Protein AF-G5GGQ0-F1 (afdb_monomer_lite)

Radius of gyration: 19.2 Å; chains: 1; bounding box: 79×29×32 Å

Sequence (134 aa):
MNWIIDILAKGSSDIVIPKYDPTRFIVIRVACPVDAEISKDGKVLSSNEEVFNDSTSFGCMDLCGKNGEIKMFCIDDNADYNIKLKVTDTGRMDYSIRYFNEDATLDKEFNFTNIPVLSKSSNRSHGKRLADDK

pLDDT: mean 75.23, std 17.56, range [37.69, 92.75]

Foldseek 3Di:
DCALPCPCVPFHDPDDDHPDDEQKKKKKKKAAQWWKWKDDPRDIDTPDPVPHDQDDPFWGWDQTDPVSRMIIIIGYPPDDIDMDIGGPAWDFMKMKMWIAHRVRDTDDMDIDGRHTDHDPPDDPPPPPPDDDDD

Organism: NCBI:txid679200

Secondary structure (DSSP, 8-state):
--SSTTTSTTS-----S-S---SSEEEEEEESSEEEEEEETTEEEE--GGG-B-EETTEEEEEESTTS-EEEEEEESSS--EEEEEE-SSEEEEEEEEEE-TTS-EEEEEEEEEEEE-----------------

Structure (mmCIF, N/CA/C/O backbone):
data_AF-G5GGQ0-F1
#
_entry.id   AF-G5GGQ0-F1
#
loop_
_atom_site.group_PDB
_atom_site.id
_atom_site.type_symbol
_atom_site.label_atom_id
_atom_site.label_alt_id
_atom_site.label_comp_id
_atom_site.label_asym_id
_atom_site.label_entity_id
_atom_site.label_seq_id
_atom_site.pdbx_PDB_ins_code
_atom_site.Cartn_x
_atom_site.Cartn_y
_atom_site.Cartn_z
_atom_site.occupancy
_atom_site.B_iso_or_equiv
_atom_site.auth_seq_id
_atom_site.auth_comp_id
_atom_site.auth_asym_id
_atom_site.auth_atom_id
_atom_site.pdbx_PDB_model_num
ATOM 1 N N . MET A 1 1 ? 16.076 -5.891 -1.454 1.00 45.84 1 MET A N 1
ATOM 2 C CA . MET A 1 1 ? 16.148 -6.537 -0.116 1.00 45.84 1 MET A CA 1
ATOM 3 C C . MET A 1 1 ? 16.639 -5.565 0.974 1.00 45.84 1 MET A C 1
ATOM 5 O O . MET A 1 1 ? 17.845 -5.437 1.125 1.00 45.84 1 MET A O 1
ATOM 9 N N . ASN A 1 2 ? 15.737 -4.861 1.698 1.00 47.53 2 ASN A N 1
ATOM 10 C CA . ASN A 1 2 ? 16.037 -4.254 3.024 1.00 47.53 2 ASN A CA 1
ATOM 11 C C . ASN A 1 2 ? 14.848 -3.72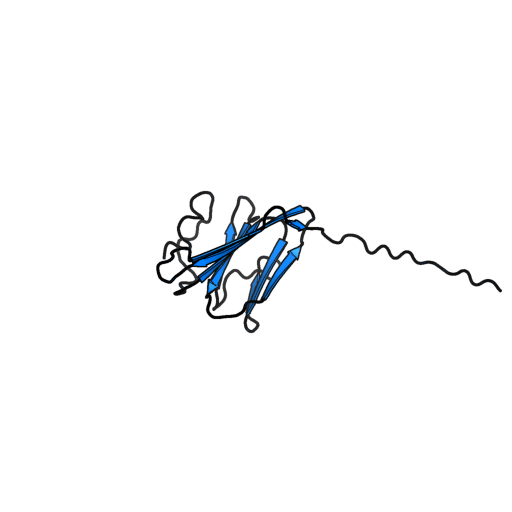6 3.913 1.00 47.53 2 ASN A C 1
ATOM 13 O O . ASN A 1 2 ? 15.052 -2.869 4.747 1.00 47.53 2 ASN A O 1
ATOM 17 N N . TRP A 1 3 ? 13.576 -4.126 3.890 1.00 55.03 3 TRP A N 1
ATOM 18 C CA . TRP A 1 3 ? 12.782 -4.830 2.891 1.00 55.03 3 TRP A CA 1
ATOM 19 C C . TRP A 1 3 ? 12.052 -3.818 1.986 1.00 55.03 3 TRP A C 1
ATOM 21 O O . TRP A 1 3 ? 12.091 -4.003 0.777 1.00 55.03 3 TRP A O 1
ATOM 31 N N . ILE A 1 4 ? 11.570 -2.695 2.550 1.00 52.09 4 ILE A N 1
ATOM 32 C CA . ILE A 1 4 ? 11.226 -1.405 1.907 1.00 52.09 4 ILE A CA 1
ATOM 33 C C . ILE A 1 4 ? 11.811 -0.294 2.795 1.00 52.09 4 ILE A C 1
ATOM 35 O O . ILE A 1 4 ? 11.321 0.004 3.880 1.00 52.09 4 ILE A O 1
ATOM 39 N N . ILE A 1 5 ? 12.948 0.257 2.396 1.00 53.62 5 ILE A N 1
ATOM 40 C CA . ILE A 1 5 ? 14.184 -0.117 3.099 1.00 53.62 5 ILE A CA 1
ATOM 41 C C . ILE A 1 5 ? 14.475 0.559 4.451 1.00 53.62 5 ILE A C 1
ATOM 43 O O . ILE A 1 5 ? 15.047 -0.080 5.311 1.00 53.62 5 ILE A O 1
ATOM 47 N N . ASP A 1 6 ? 14.053 1.783 4.730 1.00 51.34 6 ASP A N 1
ATOM 48 C CA . ASP A 1 6 ? 14.321 2.390 6.056 1.00 51.34 6 ASP A CA 1
ATOM 49 C C . ASP A 1 6 ? 13.172 3.288 6.525 1.00 51.34 6 ASP A C 1
ATOM 51 O O . ASP A 1 6 ? 13.258 4.042 7.491 1.00 51.34 6 ASP A O 1
ATOM 55 N N . ILE A 1 7 ? 12.028 3.194 5.857 1.00 48.78 7 ILE A N 1
ATOM 56 C CA . ILE A 1 7 ? 10.846 4.011 6.162 1.00 48.78 7 ILE A CA 1
ATOM 57 C C . ILE A 1 7 ? 9.951 3.306 7.199 1.00 48.78 7 ILE A C 1
ATOM 59 O O . ILE A 1 7 ? 9.184 3.950 7.912 1.00 48.78 7 ILE A O 1
ATOM 63 N N . LEU A 1 8 ? 10.182 2.004 7.388 1.00 51.03 8 LEU A N 1
ATOM 64 C CA . LEU A 1 8 ? 9.905 1.247 8.610 1.00 51.03 8 LEU A CA 1
ATOM 65 C C . LEU A 1 8 ? 10.796 1.659 9.787 1.00 51.03 8 LEU A C 1
ATOM 67 O O . LEU A 1 8 ? 10.421 1.457 10.942 1.00 51.03 8 LEU A O 1
ATOM 71 N N . ALA A 1 9 ? 11.979 2.226 9.529 1.00 43.69 9 ALA A N 1
ATOM 72 C CA . ALA A 1 9 ? 13.052 2.259 10.521 1.00 43.69 9 ALA A CA 1
ATOM 73 C C . ALA A 1 9 ? 12.813 3.221 11.687 1.00 43.69 9 ALA A C 1
ATOM 75 O O . ALA A 1 9 ? 13.604 3.230 12.628 1.00 43.69 9 ALA A O 1
ATOM 76 N N . LYS A 1 10 ? 11.738 4.020 11.690 1.00 52.34 10 LYS A N 1
ATOM 77 C CA . LYS A 1 10 ? 11.394 4.846 12.861 1.00 52.34 10 LYS A CA 1
ATOM 78 C C . LYS A 1 10 ? 9.943 4.746 13.336 1.00 52.34 10 LYS A C 1
ATOM 80 O O . LYS A 1 10 ? 9.498 5.615 14.081 1.00 52.34 10 LYS A O 1
ATOM 85 N N . GLY A 1 11 ? 9.279 3.623 13.042 1.00 50.41 11 GLY A N 1
ATOM 86 C CA . GLY A 1 11 ? 8.425 2.992 14.060 1.00 50.41 11 GLY A CA 1
ATOM 87 C C . GLY A 1 11 ? 7.118 2.360 13.576 1.00 50.41 11 GLY A C 1
ATOM 88 O O . GLY A 1 11 ? 6.104 3.047 13.529 1.00 50.41 11 GLY A O 1
ATOM 89 N N . SER A 1 12 ? 7.009 1.057 13.310 1.00 49.03 12 SER A N 1
ATOM 90 C CA . SER A 1 12 ? 7.966 -0.062 13.196 1.00 49.03 12 SER A CA 1
ATOM 91 C C . SER A 1 12 ? 7.203 -1.256 12.590 1.00 49.03 12 SER A C 1
ATOM 93 O O . SER A 1 12 ? 6.009 -1.382 12.859 1.00 49.03 12 SER A O 1
ATOM 95 N N . SER A 1 13 ? 7.884 -2.154 11.869 1.00 46.28 13 SER A N 1
ATOM 96 C CA . SER A 1 13 ? 7.431 -3.534 11.602 1.00 46.28 13 SER A CA 1
ATOM 97 C C . SER A 1 13 ? 8.584 -4.510 11.863 1.00 46.28 13 SER A C 1
ATOM 99 O O . SER A 1 13 ? 9.672 -4.310 11.315 1.00 46.28 13 SER A O 1
ATOM 101 N N . ASP A 1 14 ? 8.347 -5.580 12.620 1.00 43.09 14 ASP A N 1
ATOM 102 C CA . ASP A 1 14 ? 9.305 -6.673 12.836 1.00 43.09 14 ASP A CA 1
ATOM 103 C C . ASP A 1 14 ? 9.107 -7.774 11.781 1.00 43.09 14 ASP A C 1
ATOM 105 O O . ASP A 1 14 ? 8.529 -8.822 12.066 1.00 43.09 14 ASP A O 1
ATOM 109 N N . ILE A 1 15 ? 9.559 -7.563 10.538 1.00 48.28 15 ILE A N 1
ATOM 110 C CA . ILE A 1 15 ? 9.567 -8.633 9.523 1.00 48.28 15 ILE A CA 1
ATOM 111 C C . ILE A 1 15 ? 10.927 -8.690 8.820 1.00 48.28 15 ILE A C 1
ATOM 113 O O . ILE A 1 15 ? 11.363 -7.744 8.168 1.00 48.28 15 ILE A O 1
ATOM 117 N N . VAL A 1 16 ? 11.591 -9.843 8.964 1.00 46.25 16 VAL A N 1
ATOM 118 C CA . VAL A 1 16 ? 12.986 -10.114 8.556 1.00 46.25 16 VAL A CA 1
ATOM 119 C C . VAL A 1 16 ? 13.072 -10.904 7.231 1.00 46.25 16 VAL A C 1
ATOM 121 O O . VAL A 1 16 ? 14.143 -11.352 6.839 1.00 46.25 16 VAL A O 1
ATOM 124 N N . ILE A 1 17 ? 11.973 -11.076 6.482 1.00 44.97 17 ILE A N 1
ATOM 125 C CA . ILE A 1 17 ? 11.990 -11.801 5.194 1.00 44.97 17 ILE A CA 1
ATOM 126 C C . ILE A 1 17 ? 11.059 -11.109 4.183 1.00 44.97 17 ILE A C 1
ATOM 128 O O . ILE A 1 17 ? 9.867 -10.983 4.472 1.00 44.97 17 ILE A O 1
ATOM 132 N N . PRO A 1 18 ? 11.537 -10.668 2.999 1.00 50.25 18 PRO A N 1
ATOM 133 C CA . PRO A 1 18 ? 10.650 -10.098 1.991 1.00 50.25 18 PRO A CA 1
ATOM 134 C C . PRO A 1 18 ? 9.727 -11.188 1.426 1.00 50.25 18 PRO A C 1
ATOM 136 O O . PRO A 1 18 ? 10.193 -12.183 0.877 1.00 50.25 18 PRO A O 1
ATOM 139 N N . LYS A 1 19 ? 8.405 -10.988 1.525 1.00 55.50 19 LYS A N 1
ATOM 140 C CA . LYS A 1 19 ? 7.406 -11.814 0.815 1.00 55.50 19 LYS A CA 1
ATOM 141 C C . LYS A 1 19 ? 7.419 -11.566 -0.704 1.00 55.50 19 LYS A C 1
ATOM 143 O O . LYS A 1 19 ? 6.820 -12.334 -1.450 1.00 55.50 19 LYS A O 1
ATOM 148 N N . TYR A 1 20 ? 8.053 -10.483 -1.154 1.00 60.97 20 TYR A N 1
ATOM 149 C CA . TYR A 1 20 ? 7.917 -9.953 -2.505 1.00 60.97 20 TYR A CA 1
ATOM 150 C C . TYR A 1 20 ? 9.149 -9.105 -2.877 1.00 60.97 20 TYR A C 1
ATOM 152 O O . TYR A 1 20 ? 9.522 -8.227 -2.101 1.00 60.97 20 TYR A O 1
ATOM 160 N N . ASP A 1 21 ? 9.793 -9.383 -4.019 1.00 67.06 21 ASP A N 1
ATOM 161 C CA . ASP A 1 21 ? 11.018 -8.699 -4.496 1.00 67.06 21 ASP A CA 1
ATOM 162 C C . ASP A 1 21 ? 10.888 -8.332 -5.991 1.00 67.06 21 ASP A C 1
ATOM 164 O O . ASP A 1 21 ? 11.436 -9.006 -6.865 1.00 67.06 21 ASP A O 1
ATOM 168 N N . PRO A 1 22 ? 10.055 -7.332 -6.318 1.00 69.75 22 PRO A N 1
ATOM 169 C CA . PRO A 1 22 ? 9.871 -6.862 -7.685 1.00 69.75 22 PRO A CA 1
ATOM 170 C C . PRO A 1 22 ? 11.053 -5.995 -8.141 1.00 69.75 22 PRO A C 1
ATOM 172 O O . PRO A 1 22 ? 11.690 -5.317 -7.339 1.00 69.75 22 PRO A O 1
ATOM 175 N N . THR A 1 23 ? 11.298 -5.960 -9.452 1.00 79.00 23 THR A N 1
ATOM 176 C CA . THR A 1 23 ? 12.334 -5.107 -10.050 1.00 79.00 23 THR A CA 1
ATOM 177 C C . THR A 1 23 ? 12.005 -3.625 -9.866 1.00 79.00 23 THR A C 1
ATOM 179 O O . THR A 1 23 ? 12.807 -2.905 -9.302 1.00 79.00 23 THR A O 1
ATOM 182 N N . ARG A 1 24 ? 10.805 -3.170 -10.235 1.00 84.81 24 ARG A N 1
ATOM 183 C CA . ARG A 1 24 ? 10.292 -1.826 -9.915 1.00 84.81 24 ARG A CA 1
ATOM 184 C C . ARG A 1 24 ? 9.007 -1.959 -9.117 1.00 84.81 24 ARG A C 1
ATOM 186 O O . ARG A 1 24 ? 8.259 -2.923 -9.306 1.00 84.81 24 ARG A O 1
ATOM 193 N N . PHE A 1 25 ? 8.743 -1.009 -8.228 1.00 86.56 25 PHE A N 1
ATOM 194 C CA . PHE A 1 25 ? 7.611 -1.135 -7.319 1.00 86.56 25 PHE A CA 1
ATOM 195 C C . PHE A 1 25 ? 6.974 0.181 -6.931 1.00 86.56 25 PHE A C 1
ATOM 197 O O . PHE A 1 25 ? 7.582 1.251 -6.957 1.00 86.56 25 PHE A O 1
ATOM 204 N N . ILE A 1 26 ? 5.716 0.063 -6.528 1.00 88.38 26 ILE A N 1
ATOM 205 C CA . ILE A 1 26 ? 4.907 1.152 -6.015 1.00 88.38 26 ILE A CA 1
ATOM 206 C C . ILE A 1 26 ? 4.670 0.899 -4.531 1.00 88.38 26 ILE A C 1
ATOM 208 O O . ILE A 1 26 ? 4.201 -0.171 -4.142 1.00 88.38 26 ILE A O 1
ATOM 212 N N . VAL A 1 27 ? 4.955 1.902 -3.706 1.00 88.38 27 VAL A N 1
ATOM 213 C CA . VAL A 1 27 ? 4.589 1.922 -2.292 1.00 88.38 27 VAL A CA 1
ATOM 214 C C . VAL A 1 27 ? 3.395 2.839 -2.099 1.00 88.38 27 VAL A C 1
ATOM 216 O O . VAL A 1 27 ? 3.464 4.030 -2.410 1.00 88.38 27 VAL A O 1
ATOM 219 N N . ILE A 1 28 ? 2.312 2.299 -1.546 1.00 89.31 28 ILE A N 1
ATOM 220 C CA . ILE A 1 28 ? 1.125 3.075 -1.187 1.00 89.31 28 ILE A CA 1
ATOM 221 C C . ILE A 1 28 ? 1.025 3.110 0.329 1.00 89.31 28 ILE A C 1
ATOM 223 O O . ILE A 1 28 ? 0.926 2.070 0.977 1.00 89.31 28 ILE A O 1
ATOM 227 N N . ARG A 1 29 ? 1.034 4.313 0.896 1.00 90.38 29 ARG A N 1
ATOM 228 C CA . ARG A 1 29 ? 0.808 4.534 2.323 1.00 90.38 29 ARG A CA 1
ATOM 229 C C . ARG A 1 29 ? -0.579 5.106 2.515 1.00 90.38 29 ARG A C 1
ATOM 231 O O . ARG A 1 29 ? -0.894 6.126 1.913 1.00 90.38 29 ARG A O 1
ATOM 238 N N . VAL A 1 30 ? -1.360 4.520 3.410 1.00 89.19 30 VAL A N 1
ATOM 239 C CA . VAL A 1 30 ? -2.661 5.049 3.821 1.00 89.19 30 VAL A CA 1
ATOM 240 C C . VAL A 1 30 ? -2.701 5.096 5.340 1.00 89.19 30 VAL A C 1
ATOM 242 O O . VAL A 1 30 ? -2.672 4.060 5.995 1.00 89.19 30 VAL A O 1
ATOM 245 N N . ALA A 1 31 ? -2.733 6.293 5.912 1.00 86.25 31 ALA A N 1
ATOM 246 C CA . ALA A 1 31 ? -2.926 6.487 7.343 1.00 86.25 31 ALA A CA 1
ATOM 247 C C . ALA A 1 31 ? -4.352 6.973 7.596 1.00 86.25 31 ALA A C 1
ATOM 249 O O . ALA A 1 31 ? -4.830 7.794 6.813 1.00 86.25 31 ALA A O 1
ATOM 250 N N . CYS A 1 32 ? -4.953 6.531 8.713 1.00 72.69 32 CYS A N 1
ATOM 251 C CA . CYS A 1 32 ? -6.284 6.905 9.242 1.00 72.69 32 CYS A CA 1
ATOM 252 C C . CYS A 1 32 ? -7.389 5.836 8.996 1.00 72.69 32 CYS A C 1
ATOM 254 O O . CYS A 1 32 ? -7.065 4.770 8.464 1.00 72.69 32 CYS A O 1
ATOM 256 N N . PRO A 1 33 ? -8.648 6.011 9.483 1.00 73.62 33 PRO A N 1
ATOM 257 C CA . PRO A 1 33 ? -9.596 4.918 9.713 1.00 73.62 33 PRO A CA 1
ATOM 258 C C . PRO A 1 33 ? -10.294 4.521 8.415 1.00 73.62 33 PRO A C 1
ATOM 260 O O . PRO A 1 33 ? -11.460 4.828 8.150 1.00 73.62 33 PRO A O 1
ATOM 263 N N . VAL A 1 34 ? -9.519 3.874 7.562 1.00 78.31 34 VAL A N 1
ATOM 264 C CA . VAL A 1 34 ? -9.998 3.231 6.357 1.00 78.31 34 VAL A CA 1
ATOM 265 C C . VAL A 1 34 ? -9.465 1.813 6.322 1.00 78.31 34 VAL A C 1
ATOM 267 O O . VAL A 1 34 ? -8.340 1.543 6.760 1.00 78.31 34 VAL A O 1
ATOM 270 N N . ASP A 1 35 ? -10.275 0.935 5.757 1.00 87.12 35 ASP A N 1
ATOM 271 C CA . ASP A 1 35 ? -9.778 -0.287 5.163 1.00 87.12 35 ASP A CA 1
ATOM 272 C C . ASP A 1 35 ? -9.337 0.026 3.738 1.00 87.12 35 ASP A C 1
ATOM 274 O O . ASP A 1 35 ? -9.990 0.786 3.016 1.00 87.12 35 ASP A O 1
ATOM 278 N N . ALA A 1 36 ? -8.216 -0.546 3.331 1.00 87.19 36 ALA A N 1
ATOM 279 C CA . ALA A 1 36 ? -7.683 -0.391 1.995 1.00 87.19 36 ALA A CA 1
ATOM 280 C C . ALA A 1 36 ? -7.606 -1.757 1.317 1.00 87.19 36 ALA A C 1
ATOM 282 O O . ALA A 1 36 ? -7.136 -2.736 1.899 1.00 87.19 36 ALA A O 1
ATOM 283 N N . GLU A 1 37 ? -8.074 -1.794 0.075 1.00 91.06 37 GLU A N 1
ATOM 284 C CA . GLU A 1 37 ? -8.020 -2.963 -0.788 1.00 91.06 37 GLU A CA 1
ATOM 285 C C . GLU A 1 37 ? -7.347 -2.604 -2.109 1.00 91.06 37 GLU A C 1
ATOM 287 O O . GLU A 1 37 ? -7.683 -1.601 -2.747 1.00 91.06 37 GLU A O 1
ATOM 292 N N . ILE A 1 38 ? -6.424 -3.454 -2.549 1.00 89.75 38 ILE A N 1
ATOM 293 C CA . ILE A 1 38 ? -5.830 -3.388 -3.884 1.00 89.75 38 ILE A CA 1
ATOM 294 C C . ILE A 1 38 ? -6.156 -4.689 -4.591 1.00 89.75 38 ILE A C 1
ATOM 296 O O . ILE A 1 38 ? -5.896 -5.766 -4.061 1.00 89.75 38 ILE A O 1
ATOM 300 N N . SER A 1 39 ? -6.727 -4.597 -5.789 1.00 89.31 39 SER A N 1
ATOM 301 C CA . SER A 1 39 ? -7.149 -5.775 -6.547 1.00 89.31 39 SER A CA 1
ATOM 302 C C . SER A 1 39 ? -6.587 -5.794 -7.964 1.00 89.31 39 SER A C 1
ATOM 304 O O . SER A 1 39 ? -6.527 -4.757 -8.630 1.00 89.31 39 SER A O 1
ATOM 306 N N . LYS A 1 40 ? -6.200 -6.993 -8.411 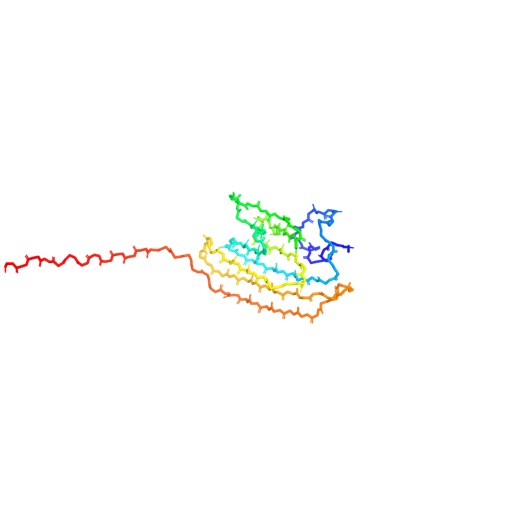1.00 86.44 40 LYS A N 1
ATOM 307 C CA . LYS A 1 40 ? -5.712 -7.308 -9.761 1.00 86.44 40 LYS A CA 1
ATOM 308 C C . LYS A 1 40 ? -6.062 -8.755 -10.094 1.00 86.44 40 LYS A C 1
ATOM 310 O O . LYS A 1 40 ? -5.822 -9.643 -9.281 1.00 86.44 40 LYS A O 1
ATOM 315 N N . ASP A 1 41 ? -6.650 -8.988 -11.266 1.00 86.62 41 ASP A N 1
ATOM 316 C CA . ASP A 1 41 ? -6.965 -10.325 -11.799 1.00 86.62 41 ASP A CA 1
ATOM 317 C C . ASP A 1 41 ? -7.669 -11.264 -10.797 1.00 86.62 41 ASP A C 1
ATOM 319 O O . ASP A 1 41 ? -7.332 -12.439 -10.658 1.00 86.62 41 ASP A O 1
ATOM 323 N N . GLY A 1 42 ? -8.628 -10.726 -10.034 1.00 86.38 42 GLY A N 1
ATOM 324 C CA . GLY A 1 42 ? -9.380 -11.472 -9.016 1.00 86.38 42 GLY A CA 1
ATOM 325 C C . GLY A 1 42 ? -8.625 -11.745 -7.707 1.00 86.38 42 GLY A C 1
ATOM 326 O O . GLY A 1 42 ? -9.219 -12.272 -6.771 1.00 86.38 42 GLY A O 1
ATOM 327 N N . LYS A 1 43 ? -7.349 -11.360 -7.602 1.00 89.75 43 LYS A N 1
ATOM 328 C CA . LYS A 1 43 ? -6.569 -11.381 -6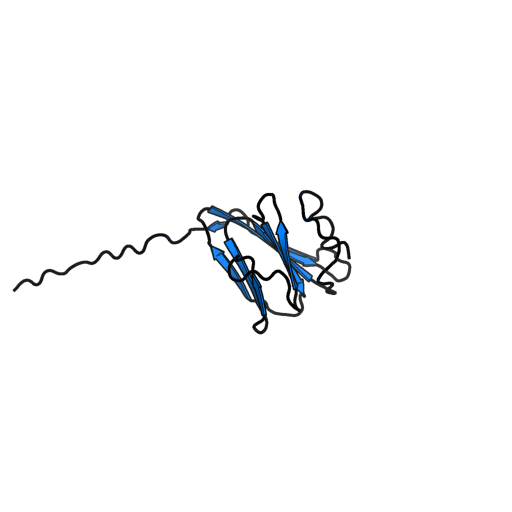.357 1.00 89.75 43 LYS A CA 1
ATOM 329 C C . LYS A 1 43 ? -6.699 -10.039 -5.641 1.00 89.75 43 LYS A C 1
ATOM 331 O O . LYS A 1 43 ? -6.756 -8.993 -6.289 1.00 89.75 43 LYS A O 1
ATOM 336 N N . VAL A 1 44 ? -6.728 -10.069 -4.311 1.00 92.75 44 VAL A N 1
ATOM 337 C CA . VAL A 1 44 ? -6.975 -8.888 -3.472 1.00 92.75 44 VAL A CA 1
ATOM 338 C C . VAL A 1 44 ? -5.980 -8.854 -2.315 1.00 92.75 44 VAL A C 1
ATOM 340 O O . VAL A 1 44 ? -5.878 -9.835 -1.584 1.00 92.75 44 VAL A O 1
ATOM 343 N N . LEU A 1 45 ? -5.264 -7.741 -2.151 1.00 92.06 45 LEU A N 1
ATOM 344 C CA . LEU A 1 45 ? -4.635 -7.342 -0.888 1.00 92.06 45 LEU A CA 1
ATOM 345 C C . LEU A 1 45 ? -5.671 -6.555 -0.090 1.00 92.06 45 LEU A C 1
ATOM 347 O O . LEU A 1 45 ? -6.282 -5.651 -0.657 1.00 92.06 45 LEU A O 1
ATOM 351 N N . SER A 1 46 ? -5.876 -6.882 1.184 1.00 92.69 46 SER A N 1
ATOM 352 C CA . SER A 1 46 ? -6.916 -6.258 2.007 1.00 92.69 46 SER A CA 1
ATOM 353 C C . SER A 1 46 ? -6.467 -6.065 3.446 1.00 92.69 46 SER A C 1
ATOM 355 O O . SER A 1 46 ? -5.965 -6.999 4.071 1.00 92.69 46 SER A O 1
ATOM 357 N N . SER A 1 47 ? -6.707 -4.864 3.978 1.00 89.75 47 SER A N 1
ATOM 358 C CA . SER A 1 47 ? -6.546 -4.560 5.402 1.00 89.75 47 SER A CA 1
ATOM 359 C C . SER A 1 47 ? -7.802 -4.798 6.241 1.00 89.75 47 SER A C 1
ATOM 361 O O . SER A 1 47 ? -7.748 -4.576 7.445 1.00 89.75 47 SER A O 1
ATOM 363 N N . ASN A 1 48 ? -8.926 -5.176 5.629 1.00 89.81 48 ASN A N 1
ATOM 364 C CA . ASN A 1 48 ? -10.167 -5.463 6.347 1.00 89.81 48 ASN A CA 1
ATOM 365 C C . ASN A 1 48 ?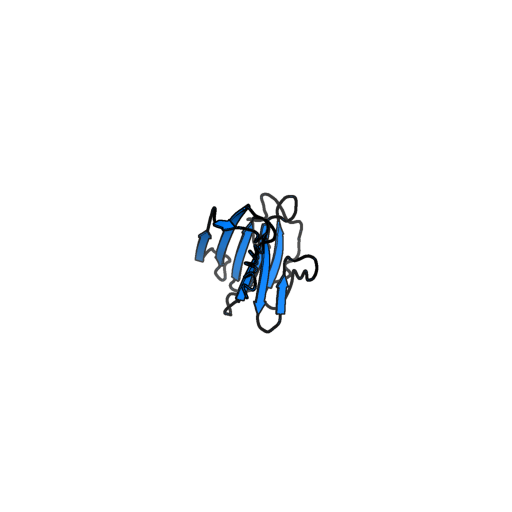 -10.025 -6.796 7.093 1.00 89.81 48 ASN A C 1
ATOM 367 O O . ASN A 1 48 ? -9.753 -7.810 6.458 1.00 89.81 48 ASN A O 1
ATOM 371 N N . GLU A 1 49 ? -10.242 -6.806 8.409 1.00 87.81 49 GLU A N 1
ATOM 372 C CA . GLU A 1 49 ? -10.056 -7.984 9.270 1.00 87.81 49 GLU A CA 1
ATOM 373 C C . GLU A 1 49 ? -10.829 -9.228 8.801 1.00 87.81 49 GLU A C 1
ATOM 375 O O . GLU A 1 49 ? -10.302 -10.336 8.864 1.00 87.81 49 GLU A O 1
ATOM 380 N N . GLU A 1 50 ? -12.051 -9.067 8.284 1.00 88.44 50 GLU A N 1
ATOM 381 C CA . GLU A 1 50 ? -12.899 -10.198 7.870 1.00 88.44 50 GLU A CA 1
ATOM 382 C C . GLU A 1 50 ? -12.358 -10.937 6.637 1.00 88.44 50 GLU A C 1
ATOM 384 O O . GLU A 1 50 ? -12.633 -12.120 6.435 1.00 88.44 50 GLU A O 1
ATOM 389 N N . VAL A 1 51 ? -11.605 -10.229 5.795 1.00 90.19 51 VAL A N 1
ATOM 390 C CA . VAL A 1 51 ? -11.077 -10.719 4.512 1.00 90.19 51 VAL A CA 1
ATOM 391 C C . VAL A 1 51 ? -9.596 -10.377 4.364 1.00 90.19 51 VAL A C 1
ATOM 393 O O . VAL A 1 51 ? -9.108 -10.147 3.255 1.00 90.19 51 VAL A O 1
ATOM 396 N N . PHE A 1 52 ? -8.891 -10.316 5.494 1.00 91.31 52 PHE A N 1
ATOM 397 C CA . PHE A 1 52 ? -7.521 -9.834 5.570 1.00 91.31 52 PHE A CA 1
ATOM 398 C C . PHE A 1 52 ? -6.615 -10.663 4.667 1.00 91.31 52 PHE A C 1
ATOM 400 O O . PHE A 1 52 ? -6.595 -11.895 4.738 1.00 91.31 52 PHE A O 1
ATOM 407 N N . ASN A 1 53 ? -5.848 -9.980 3.822 1.00 92.12 53 ASN A N 1
ATOM 408 C CA . ASN A 1 53 ? -4.848 -10.627 2.992 1.00 92.12 53 ASN A CA 1
ATOM 409 C C . ASN A 1 53 ? -3.659 -9.697 2.764 1.00 92.12 53 ASN A C 1
ATOM 411 O O . ASN A 1 53 ? -3.761 -8.695 2.055 1.00 92.12 53 ASN A O 1
ATOM 415 N N . ASP A 1 54 ? -2.521 -10.059 3.347 1.00 89.12 54 ASP A N 1
ATOM 416 C CA . ASP A 1 54 ? -1.296 -9.264 3.332 1.00 89.12 54 ASP A CA 1
ATOM 417 C C . ASP A 1 54 ? -0.326 -9.651 2.206 1.00 89.12 54 ASP A C 1
ATOM 419 O O . ASP A 1 54 ? 0.741 -9.053 2.068 1.00 89.12 54 ASP A O 1
ATOM 423 N N . SER A 1 55 ? -0.667 -10.656 1.395 1.00 89.81 55 SER A N 1
ATOM 424 C CA . SER A 1 55 ? 0.214 -11.152 0.345 1.00 89.81 55 SER A CA 1
ATOM 425 C C . SER A 1 55 ? -0.550 -11.690 -0.857 1.00 89.81 55 SER A C 1
ATOM 427 O O . SER A 1 55 ? -1.527 -12.429 -0.762 1.00 89.81 55 SER A O 1
ATOM 429 N N . THR A 1 56 ? -0.072 -11.325 -2.038 1.00 89.00 56 THR A N 1
ATOM 430 C CA . THR A 1 56 ? -0.540 -11.832 -3.324 1.00 89.00 56 THR A CA 1
ATOM 431 C C . THR A 1 56 ? 0.655 -12.004 -4.257 1.00 89.00 56 THR A C 1
ATOM 433 O O . THR A 1 56 ? 1.777 -11.615 -3.944 1.00 89.00 56 THR A O 1
ATOM 436 N N . SER A 1 57 ? 0.426 -12.544 -5.455 1.00 87.62 57 SER A N 1
ATOM 437 C CA . SER A 1 57 ? 1.485 -12.641 -6.467 1.00 87.62 57 SER A CA 1
ATOM 438 C C . SER A 1 57 ? 1.960 -11.291 -7.009 1.00 87.62 57 SER A C 1
ATOM 440 O O . SER A 1 57 ? 2.975 -11.259 -7.692 1.00 87.62 57 SER A O 1
ATOM 442 N N . PHE A 1 58 ? 1.198 -10.215 -6.795 1.00 87.06 58 PHE A N 1
ATOM 443 C CA . PHE A 1 58 ? 1.503 -8.884 -7.325 1.00 87.06 58 PHE A CA 1
ATOM 444 C C . PHE A 1 58 ? 1.977 -7.911 -6.241 1.00 87.06 58 PHE A C 1
ATOM 446 O O . PHE A 1 58 ? 2.219 -6.744 -6.535 1.00 87.06 58 PHE A O 1
ATOM 453 N N . GLY A 1 59 ? 2.067 -8.355 -4.985 1.00 87.81 59 GLY A N 1
ATOM 454 C CA . GLY A 1 59 ? 2.443 -7.468 -3.900 1.00 87.81 59 GLY A CA 1
ATOM 455 C C . GLY A 1 59 ? 2.202 -8.015 -2.508 1.00 87.81 59 GLY A C 1
ATOM 456 O O . GLY A 1 59 ? 1.638 -9.094 -2.310 1.00 87.81 59 GLY A O 1
ATOM 457 N N . CYS A 1 60 ? 2.590 -7.211 -1.532 1.00 89.00 60 CYS A N 1
ATOM 458 C CA . CYS A 1 60 ? 2.328 -7.429 -0.123 1.00 89.00 60 CYS A CA 1
ATOM 459 C C . CYS A 1 60 ? 1.839 -6.145 0.555 1.00 89.00 60 CYS A C 1
ATOM 461 O O . CYS A 1 60 ? 1.903 -5.048 -0.002 1.00 89.00 60 CYS A O 1
ATOM 463 N N . MET A 1 61 ? 1.327 -6.300 1.766 1.00 87.81 61 MET A N 1
ATOM 464 C CA . MET A 1 61 ? 0.904 -5.215 2.635 1.00 87.81 61 MET A CA 1
ATOM 465 C C . MET A 1 61 ? 1.461 -5.450 4.035 1.00 87.81 61 MET A C 1
ATOM 467 O O . MET A 1 61 ? 1.639 -6.590 4.453 1.00 87.81 61 MET A O 1
ATOM 471 N N . ASP A 1 62 ? 1.687 -4.365 4.759 1.00 84.62 62 ASP A N 1
ATOM 472 C CA . ASP A 1 62 ? 1.965 -4.381 6.182 1.00 84.62 62 ASP A CA 1
ATOM 473 C C . ASP A 1 62 ? 1.097 -3.353 6.922 1.00 84.62 62 ASP A C 1
ATOM 475 O O . ASP A 1 62 ? 0.658 -2.346 6.349 1.00 84.62 62 ASP A O 1
ATOM 479 N N . LEU A 1 63 ? 0.845 -3.622 8.201 1.00 84.75 63 LEU A N 1
ATOM 480 C CA . LEU A 1 63 ? 0.159 -2.719 9.116 1.00 84.75 63 LEU A CA 1
ATOM 481 C C . LEU A 1 63 ? 1.199 -2.096 10.049 1.00 84.75 63 LEU A C 1
ATOM 483 O O . LEU A 1 63 ? 1.761 -2.753 10.918 1.00 84.75 63 LEU A O 1
ATOM 487 N N . CYS A 1 64 ? 1.445 -0.803 9.877 1.00 80.38 64 CYS A N 1
ATOM 488 C CA . CYS A 1 64 ? 2.408 -0.032 10.650 1.00 80.38 64 CYS A CA 1
ATOM 489 C C . CYS A 1 64 ? 1.714 0.909 11.648 1.00 80.38 64 CYS A C 1
ATOM 491 O O . CYS A 1 64 ? 0.520 1.207 11.544 1.00 80.38 64 CYS A O 1
ATOM 493 N N . GLY A 1 65 ? 2.500 1.446 12.582 1.00 76.69 65 GLY A N 1
ATOM 494 C CA . GLY A 1 65 ? 2.004 2.289 13.669 1.00 76.69 65 GLY A CA 1
ATOM 495 C C . GLY A 1 65 ? 1.698 1.482 14.929 1.00 76.69 65 GLY A C 1
ATOM 496 O O . GLY A 1 65 ? 1.901 0.270 14.967 1.00 76.69 65 GLY A O 1
ATOM 497 N N . LYS A 1 66 ? 1.251 2.152 15.996 1.00 76.69 66 LYS A N 1
ATOM 498 C CA . LYS A 1 66 ? 1.069 1.489 17.306 1.00 76.69 66 LYS A CA 1
ATOM 499 C C . LYS A 1 66 ? -0.066 0.466 17.297 1.00 76.69 66 LYS A C 1
ATOM 501 O O . LYS A 1 66 ? -0.007 -0.504 18.042 1.00 76.69 66 LYS A O 1
ATOM 506 N N . ASN A 1 67 ? -1.076 0.706 16.468 1.00 78.19 67 ASN A N 1
ATOM 507 C CA . ASN A 1 67 ? -2.315 -0.055 16.397 1.00 78.19 67 ASN A CA 1
ATOM 508 C C . ASN A 1 67 ? -2.617 -0.509 14.953 1.00 78.19 67 ASN A C 1
ATOM 510 O O . ASN A 1 67 ? -3.775 -0.762 14.630 1.00 78.19 67 ASN A O 1
ATOM 514 N N . GLY A 1 68 ? -1.619 -0.549 14.060 1.00 78.50 68 GLY A N 1
ATOM 515 C CA . GLY A 1 68 ? -1.840 -0.877 12.643 1.00 78.50 68 GLY A CA 1
ATOM 516 C C . GLY A 1 68 ? -2.651 0.184 11.882 1.00 78.50 68 GLY A C 1
ATOM 517 O O . GLY A 1 68 ? -3.317 -0.100 10.883 1.00 78.50 68 GLY A O 1
ATOM 518 N N . GLU A 1 69 ? -2.640 1.427 12.365 1.00 82.75 69 GLU A N 1
ATOM 519 C CA . GLU A 1 69 ? -3.401 2.537 11.796 1.00 82.75 69 GLU A CA 1
ATOM 520 C C . GLU A 1 69 ? -2.855 3.030 10.444 1.00 82.75 69 GLU A C 1
ATOM 522 O O . GLU A 1 69 ? -3.523 3.809 9.756 1.00 82.75 69 GLU A O 1
ATOM 527 N N . ILE A 1 70 ? -1.660 2.575 10.055 1.00 86.31 70 ILE A N 1
ATOM 528 C CA . ILE A 1 70 ? -1.022 2.871 8.774 1.00 86.31 70 ILE A CA 1
ATOM 529 C C . ILE A 1 70 ? -0.980 1.588 7.945 1.00 86.31 70 ILE A C 1
ATOM 531 O O . ILE A 1 70 ? -0.311 0.632 8.312 1.00 86.31 70 ILE A O 1
ATOM 535 N N . LYS A 1 71 ? -1.642 1.581 6.790 1.00 88.69 71 LYS A N 1
ATOM 536 C CA . LYS A 1 71 ? -1.552 0.498 5.808 1.00 88.69 71 LYS A CA 1
ATOM 537 C C . LYS A 1 71 ? -0.455 0.841 4.809 1.00 88.69 71 LYS A C 1
ATOM 539 O O . LYS A 1 71 ? -0.504 1.901 4.180 1.00 88.69 71 LYS A O 1
ATOM 544 N N . MET A 1 72 ? 0.525 -0.041 4.674 1.00 88.31 72 MET A N 1
ATOM 545 C CA . MET A 1 72 ? 1.650 0.099 3.755 1.00 88.31 72 MET A CA 1
ATOM 546 C C . MET A 1 72 ? 1.586 -1.014 2.718 1.00 88.31 72 MET A C 1
ATOM 548 O O . MET A 1 72 ? 1.824 -2.166 3.048 1.00 88.31 72 MET A O 1
ATOM 552 N N . PHE A 1 73 ? 1.284 -0.687 1.468 1.00 88.81 73 PHE A N 1
ATOM 553 C CA . PHE A 1 73 ? 1.289 -1.647 0.365 1.00 88.81 73 PHE A CA 1
ATOM 554 C C . PHE A 1 73 ? 2.566 -1.517 -0.449 1.00 88.81 73 PHE A C 1
ATOM 556 O O . PHE A 1 73 ? 3.054 -0.407 -0.655 1.00 88.81 73 PHE A O 1
ATOM 563 N N . CYS A 1 74 ? 3.044 -2.642 -0.965 1.00 88.50 74 CYS A N 1
ATOM 564 C CA . CYS A 1 74 ? 4.094 -2.731 -1.965 1.00 88.50 74 CYS A CA 1
ATOM 565 C C . CYS A 1 74 ? 3.625 -3.633 -3.094 1.00 88.50 74 CYS A C 1
ATOM 567 O O . CYS A 1 74 ? 3.317 -4.800 -2.857 1.00 88.50 74 CYS A O 1
ATOM 569 N N . ILE A 1 75 ? 3.552 -3.093 -4.303 1.00 88.75 75 ILE A N 1
ATOM 570 C CA . ILE A 1 75 ? 3.057 -3.803 -5.485 1.00 88.75 75 ILE A CA 1
ATOM 571 C C . ILE A 1 75 ? 4.033 -3.623 -6.648 1.00 88.75 75 ILE A C 1
ATOM 573 O O . ILE A 1 75 ? 4.741 -2.614 -6.689 1.00 88.75 75 ILE A O 1
ATOM 577 N N . ASP A 1 76 ? 4.087 -4.573 -7.588 1.00 87.25 76 ASP A N 1
ATOM 578 C CA . ASP A 1 76 ? 4.813 -4.331 -8.844 1.00 87.25 76 ASP A CA 1
ATOM 579 C C . ASP A 1 76 ? 4.209 -3.142 -9.594 1.00 87.25 76 ASP A C 1
ATOM 581 O O . ASP A 1 76 ? 3.031 -2.821 -9.445 1.00 87.25 76 ASP A O 1
ATOM 585 N N . ASP A 1 77 ? 5.010 -2.504 -10.441 1.00 82.69 77 ASP A N 1
ATOM 586 C CA . ASP A 1 77 ? 4.545 -1.440 -11.330 1.00 82.69 77 ASP A CA 1
ATOM 587 C C . ASP A 1 77 ? 4.118 -1.947 -12.723 1.00 82.69 77 ASP A C 1
ATOM 589 O O . ASP A 1 77 ? 3.949 -1.162 -13.656 1.00 82.69 77 ASP A O 1
ATOM 593 N N . ASN A 1 78 ? 3.919 -3.261 -12.870 1.00 76.94 78 ASN A N 1
ATOM 594 C CA . ASN A 1 78 ? 3.698 -3.919 -14.158 1.00 76.94 78 ASN A CA 1
ATOM 595 C C . ASN A 1 78 ? 2.220 -3.943 -14.592 1.00 76.94 78 ASN A C 1
ATOM 597 O O . ASN A 1 78 ? 1.871 -4.686 -15.512 1.00 76.94 78 ASN A O 1
ATOM 601 N N . ALA A 1 79 ? 1.324 -3.210 -13.921 1.00 73.81 79 ALA A N 1
ATOM 602 C CA . ALA A 1 79 ? -0.105 -3.230 -14.237 1.00 73.81 79 ALA A CA 1
ATOM 603 C C . ALA A 1 79 ? -0.881 -2.005 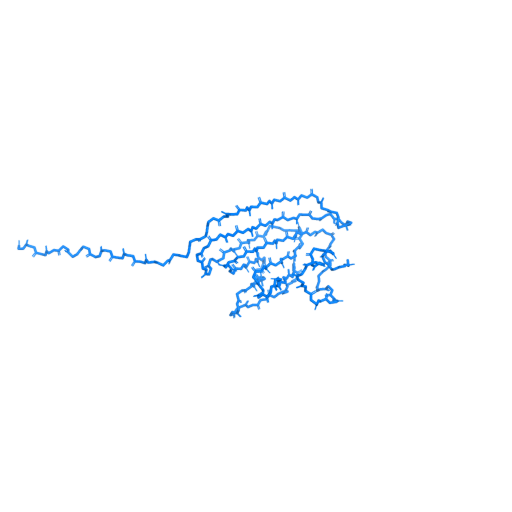-13.740 1.00 73.81 79 ALA A C 1
ATOM 605 O O . ALA A 1 79 ? -0.451 -1.282 -12.842 1.00 73.81 79 ALA A O 1
ATOM 606 N N . ASP A 1 80 ? -2.088 -1.856 -14.288 1.00 80.00 80 ASP A N 1
ATOM 607 C CA . ASP A 1 80 ? -3.117 -0.972 -13.757 1.00 80.00 80 ASP A CA 1
ATOM 608 C C . ASP A 1 80 ? -3.809 -1.632 -12.558 1.00 80.00 80 ASP A C 1
ATOM 610 O O . ASP A 1 80 ? -4.342 -2.742 -12.649 1.00 80.00 80 ASP A O 1
ATOM 614 N N . TYR A 1 81 ? -3.819 -0.935 -11.424 1.00 82.69 81 TYR A N 1
ATOM 615 C CA . TYR A 1 81 ? -4.400 -1.425 -10.178 1.00 82.69 81 TYR A CA 1
ATOM 616 C C . TYR A 1 81 ? -5.681 -0.688 -9.821 1.00 82.69 81 TYR A C 1
ATOM 618 O O . TYR A 1 81 ? -5.753 0.540 -9.874 1.00 82.69 81 TYR A O 1
ATOM 626 N N . ASN A 1 82 ? -6.674 -1.443 -9.350 1.00 83.50 82 ASN A N 1
ATOM 627 C CA . ASN A 1 82 ? -7.853 -0.867 -8.719 1.00 83.50 82 ASN A CA 1
ATOM 628 C C . ASN A 1 82 ? -7.609 -0.740 -7.215 1.00 83.50 82 ASN A C 1
ATOM 630 O O . ASN A 1 82 ? -7.603 -1.748 -6.501 1.00 83.50 82 ASN A O 1
ATOM 634 N N . ILE A 1 83 ? -7.441 0.498 -6.750 1.00 83.38 83 ILE A N 1
ATOM 635 C CA . ILE A 1 83 ? -7.305 0.835 -5.331 1.00 83.38 83 ILE A CA 1
ATOM 636 C C . ILE A 1 83 ? -8.673 1.268 -4.806 1.00 83.38 83 ILE A C 1
ATOM 638 O O . ILE A 1 83 ? -9.273 2.221 -5.307 1.00 83.38 83 ILE A O 1
ATOM 642 N N . LYS A 1 84 ? -9.170 0.575 -3.783 1.00 85.62 84 LYS A N 1
ATOM 643 C CA . LYS A 1 84 ? -10.405 0.918 -3.077 1.00 85.62 84 LYS A CA 1
ATOM 644 C C . LYS A 1 84 ? -10.068 1.299 -1.645 1.00 85.62 84 LYS A C 1
ATOM 646 O O . LYS A 1 84 ? -9.477 0.516 -0.910 1.00 85.62 84 LYS A O 1
ATOM 651 N N . LEU A 1 85 ? -10.481 2.498 -1.247 1.00 83.62 85 LEU A N 1
ATOM 652 C CA . LEU A 1 85 ? -10.386 2.969 0.132 1.00 83.62 85 LEU A CA 1
ATOM 653 C C . LEU A 1 85 ? -11.794 2.986 0.722 1.00 83.62 85 LEU A C 1
ATOM 655 O O . LEU A 1 85 ? -12.650 3.765 0.292 1.00 83.62 85 LEU A O 1
ATOM 659 N N . LYS A 1 86 ? -12.052 2.096 1.678 1.00 84.00 86 LYS A N 1
ATOM 660 C CA . LYS A 1 86 ? -13.326 1.998 2.381 1.00 84.00 86 LYS A CA 1
ATOM 661 C C . LYS A 1 86 ? -13.212 2.712 3.717 1.00 84.00 86 LYS A C 1
ATOM 663 O O . LYS A 1 86 ? -12.480 2.299 4.604 1.00 84.00 86 LYS A O 1
ATOM 668 N N . VAL A 1 87 ? -13.987 3.775 3.862 1.00 75.88 87 VAL A N 1
ATOM 669 C CA . VAL A 1 87 ? -14.088 4.541 5.105 1.00 75.88 87 VAL A CA 1
ATOM 670 C C . VAL A 1 87 ? -14.659 3.673 6.221 1.00 75.88 87 VAL A C 1
ATOM 672 O O . VAL A 1 87 ? -15.778 3.179 6.075 1.00 75.88 87 VAL A O 1
ATOM 675 N N . THR A 1 88 ? -13.929 3.529 7.329 1.00 79.75 88 THR A N 1
ATOM 676 C CA . THR A 1 88 ? -14.421 2.839 8.532 1.00 79.75 88 THR A CA 1
ATOM 677 C C . THR A 1 88 ? -14.853 3.817 9.619 1.00 79.75 88 THR A C 1
ATOM 679 O O . THR A 1 88 ? -15.781 3.512 10.363 1.00 79.75 88 THR A O 1
ATOM 682 N N . ASP A 1 89 ? -14.287 5.026 9.652 1.00 79.06 89 ASP A N 1
ATOM 683 C CA . ASP A 1 89 ? -14.700 6.084 10.580 1.00 79.06 89 ASP A CA 1
ATOM 684 C C . ASP A 1 89 ? -14.604 7.487 9.953 1.00 79.06 89 ASP A C 1
ATOM 686 O O . ASP A 1 89 ? -14.021 7.696 8.888 1.00 79.06 89 ASP A O 1
ATOM 690 N N . THR A 1 90 ? -15.217 8.471 10.604 1.00 80.44 90 THR A N 1
ATOM 691 C CA . THR A 1 90 ? -15.094 9.880 10.240 1.00 80.44 90 THR A CA 1
ATOM 692 C C . THR A 1 90 ? -13.773 10.446 10.750 1.00 80.44 90 THR A C 1
ATOM 694 O O . THR A 1 90 ? -13.399 10.267 11.904 1.00 80.44 90 THR A O 1
ATOM 697 N N . GLY A 1 91 ? -13.074 11.199 9.906 1.00 84.25 91 GLY A N 1
ATOM 698 C CA . GLY A 1 91 ? -11.813 11.816 10.286 1.00 84.25 91 GLY A CA 1
ATOM 699 C C . GLY A 1 91 ? -11.115 12.516 9.131 1.00 84.25 91 GLY A C 1
ATOM 700 O O . GLY A 1 91 ? -11.733 13.005 8.182 1.00 84.25 91 GLY A O 1
ATOM 701 N N . ARG A 1 92 ? -9.792 12.583 9.236 1.00 84.88 92 ARG A N 1
ATOM 702 C CA . ARG A 1 92 ? -8.891 13.019 8.166 1.00 84.88 92 ARG A CA 1
ATOM 703 C C . ARG A 1 92 ? -8.027 11.841 7.765 1.00 84.88 92 ARG A C 1
ATOM 705 O O . ARG A 1 92 ? -7.772 11.005 8.616 1.00 84.88 92 ARG A O 1
ATOM 712 N N . MET A 1 93 ? -7.615 11.784 6.506 1.00 87.69 93 MET A N 1
ATOM 713 C CA . MET A 1 93 ? -6.740 10.752 5.958 1.00 87.69 93 MET A CA 1
ATOM 714 C C . MET A 1 93 ? -5.565 11.399 5.240 1.00 87.69 93 MET A C 1
ATOM 716 O O . MET A 1 93 ? -5.744 12.359 4.486 1.00 87.69 93 MET A O 1
ATOM 720 N N . ASP A 1 94 ? -4.389 10.816 5.444 1.00 88.75 94 ASP A N 1
ATOM 721 C CA . ASP A 1 94 ? -3.201 11.099 4.651 1.00 88.75 94 ASP A CA 1
ATOM 722 C C . ASP A 1 94 ? -2.875 9.854 3.830 1.00 88.75 94 ASP A C 1
ATOM 724 O O . ASP A 1 94 ? -2.768 8.753 4.380 1.00 88.75 94 ASP A O 1
ATOM 728 N N . TYR A 1 95 ? -2.685 10.018 2.524 1.00 89.31 95 TYR A N 1
ATOM 729 C CA . TYR A 1 95 ? -2.214 8.934 1.675 1.00 89.31 95 TYR A CA 1
ATOM 730 C C . TYR A 1 95 ? -1.124 9.394 0.714 1.00 89.31 95 TYR A C 1
ATOM 732 O O . TYR A 1 95 ? -1.079 10.553 0.297 1.00 89.31 95 TYR A O 1
ATOM 740 N N . SER A 1 96 ? -0.224 8.478 0.373 1.00 90.12 96 SER A N 1
ATOM 741 C CA . SER A 1 96 ? 0.813 8.723 -0.620 1.00 90.12 96 SER A CA 1
ATOM 742 C C . SER A 1 96 ? 1.015 7.530 -1.537 1.00 90.12 96 SER A C 1
ATOM 744 O O . SER A 1 96 ? 0.750 6.387 -1.165 1.00 90.12 96 SER A O 1
ATOM 746 N N . ILE A 1 97 ? 1.473 7.822 -2.751 1.00 90.44 97 ILE A N 1
ATOM 747 C CA . ILE A 1 97 ? 1.828 6.841 -3.775 1.00 90.44 97 ILE A CA 1
ATOM 748 C C . ILE A 1 97 ? 3.246 7.169 -4.226 1.00 90.44 97 ILE A C 1
ATOM 750 O O . ILE A 1 97 ? 3.507 8.283 -4.682 1.00 90.44 97 ILE A O 1
ATOM 754 N N . ARG A 1 98 ? 4.162 6.217 -4.076 1.00 89.19 98 ARG A N 1
ATOM 755 C CA . ARG A 1 98 ? 5.591 6.371 -4.366 1.00 89.19 98 ARG A CA 1
ATOM 756 C C . ARG A 1 98 ? 6.036 5.313 -5.353 1.00 89.19 98 ARG A C 1
ATOM 758 O O . ARG A 1 98 ? 5.785 4.141 -5.117 1.00 89.19 98 ARG A O 1
ATOM 765 N N . TYR A 1 99 ? 6.714 5.721 -6.410 1.00 88.88 99 TYR A N 1
ATOM 766 C CA . TYR A 1 99 ? 7.251 4.847 -7.445 1.00 88.88 99 TYR A CA 1
ATOM 767 C C . TYR A 1 99 ? 8.755 4.727 -7.249 1.00 88.88 99 TYR A C 1
ATOM 769 O O . TYR A 1 99 ? 9.430 5.743 -7.071 1.00 88.88 99 TYR A O 1
ATOM 777 N N . PHE A 1 100 ? 9.263 3.503 -7.276 1.00 85.19 100 PHE A N 1
ATOM 778 C CA . PHE A 1 100 ? 10.674 3.198 -7.107 1.00 85.19 100 PHE A CA 1
ATOM 779 C C . PHE A 1 100 ? 11.224 2.491 -8.343 1.00 85.19 100 PHE A C 1
ATOM 781 O O . PHE A 1 100 ? 10.590 1.583 -8.887 1.00 85.19 100 PHE A O 1
ATOM 788 N N . ASN A 1 101 ? 12.417 2.915 -8.755 1.00 85.19 101 ASN A N 1
ATOM 789 C CA . ASN A 1 101 ? 13.182 2.311 -9.839 1.00 85.19 101 ASN A CA 1
ATOM 790 C C . ASN A 1 101 ? 13.867 1.007 -9.392 1.00 85.19 101 ASN A C 1
ATOM 792 O O . ASN A 1 101 ? 13.792 0.603 -8.231 1.00 85.19 101 ASN A O 1
ATOM 796 N N . GLU A 1 102 ? 14.566 0.368 -10.333 1.00 84.25 102 GLU A N 1
ATOM 797 C CA . GLU A 1 102 ? 15.225 -0.938 -10.169 1.00 84.25 102 GLU A CA 1
ATOM 798 C C . GLU A 1 102 ? 16.269 -0.990 -9.052 1.00 84.25 102 GLU A C 1
ATOM 800 O O . GLU A 1 102 ? 16.465 -2.013 -8.400 1.00 84.25 102 GLU A O 1
ATOM 805 N N . ASP A 1 103 ? 16.924 0.137 -8.804 1.00 79.69 103 ASP A N 1
ATOM 806 C CA . ASP A 1 103 ? 17.921 0.327 -7.753 1.00 79.69 103 ASP A CA 1
ATOM 807 C C . ASP A 1 103 ? 17.306 0.774 -6.413 1.00 79.69 103 ASP A C 1
ATOM 809 O O . ASP A 1 103 ? 18.025 1.188 -5.502 1.00 79.69 103 ASP A O 1
ATOM 813 N N . ALA A 1 104 ? 15.978 0.694 -6.286 1.00 78.00 104 ALA A N 1
ATOM 814 C CA . ALA A 1 104 ? 15.195 1.178 -5.154 1.00 78.00 104 ALA A CA 1
ATOM 815 C C . ALA A 1 104 ? 15.331 2.691 -4.890 1.00 78.00 104 ALA A C 1
ATOM 817 O O . ALA A 1 104 ? 15.077 3.155 -3.773 1.00 78.00 104 ALA A O 1
ATOM 818 N N . THR A 1 105 ? 15.686 3.484 -5.906 1.00 81.50 105 THR A N 1
ATOM 819 C CA . THR A 1 105 ? 15.613 4.948 -5.826 1.00 81.50 105 THR A CA 1
ATOM 820 C C . THR A 1 105 ? 14.190 5.440 -6.067 1.00 81.50 105 THR A C 1
ATOM 822 O O . THR A 1 105 ? 13.451 4.890 -6.883 1.00 81.50 105 THR A O 1
ATOM 825 N N . LEU A 1 106 ? 13.782 6.476 -5.330 1.00 83.75 106 LEU A N 1
ATOM 826 C CA . LEU A 1 106 ? 12.477 7.108 -5.509 1.00 83.75 106 LEU A CA 1
ATOM 827 C C . LEU A 1 106 ? 12.450 7.856 -6.849 1.00 83.75 106 LEU A C 1
ATOM 829 O O . LEU A 1 106 ? 13.174 8.833 -7.021 1.00 83.75 106 LEU A O 1
ATOM 833 N N . ASP A 1 107 ? 11.584 7.419 -7.758 1.00 88.06 107 ASP A N 1
ATOM 834 C CA . ASP A 1 107 ? 11.347 8.059 -9.054 1.00 88.06 107 ASP A CA 1
ATOM 835 C C . ASP A 1 107 ? 10.306 9.178 -8.937 1.00 88.06 107 ASP A C 1
ATOM 837 O O . ASP A 1 107 ? 10.498 10.310 -9.385 1.00 88.06 107 ASP A O 1
ATOM 841 N N . LYS A 1 108 ? 9.176 8.864 -8.292 1.00 90.25 108 LYS A N 1
ATOM 842 C CA . LYS A 1 108 ? 8.009 9.746 -8.251 1.00 90.25 108 LYS A CA 1
ATOM 843 C C . LYS A 1 108 ? 7.232 9.596 -6.962 1.00 90.25 108 LYS A C 1
ATOM 845 O O . LYS A 1 108 ? 7.069 8.493 -6.451 1.00 90.25 108 LYS A O 1
ATOM 850 N N . GLU A 1 109 ? 6.675 10.696 -6.475 1.00 91.38 109 GLU A N 1
ATOM 851 C CA . GLU A 1 109 ? 5.822 10.696 -5.293 1.00 91.38 109 GLU A CA 1
ATOM 852 C C . GLU A 1 109 ? 4.601 11.595 -5.494 1.00 91.38 109 GLU A C 1
ATOM 854 O O . GLU A 1 109 ? 4.702 12.723 -5.976 1.00 91.38 109 GLU A O 1
ATOM 859 N N . PHE A 1 110 ? 3.444 11.089 -5.074 1.00 91.00 110 PHE A N 1
ATOM 860 C CA . PHE A 1 110 ? 2.212 11.847 -4.921 1.00 91.00 110 PHE A CA 1
ATOM 861 C C . PHE A 1 110 ? 1.799 11.811 -3.458 1.00 91.00 110 PHE A C 1
ATOM 863 O O . PHE A 1 110 ? 1.670 10.735 -2.876 1.00 91.00 110 PHE A O 1
ATOM 870 N N . ASN A 1 111 ? 1.575 12.986 -2.880 1.00 91.81 111 ASN A N 1
ATOM 871 C CA . ASN A 1 111 ? 1.193 13.148 -1.486 1.00 91.81 111 ASN A CA 1
ATOM 872 C C . ASN A 1 111 ? -0.156 13.848 -1.397 1.00 91.81 111 ASN A C 1
ATOM 874 O O . ASN A 1 111 ? -0.372 14.889 -2.016 1.00 91.81 111 ASN A O 1
ATOM 878 N N . PHE A 1 112 ? -1.035 13.294 -0.575 1.00 89.62 112 PHE A N 1
ATOM 879 C CA . PHE A 1 112 ? -2.366 13.815 -0.332 1.00 89.62 112 PHE A CA 1
ATOM 880 C C . PHE A 1 112 ? -2.586 13.851 1.169 1.00 89.62 112 PHE A C 1
ATOM 882 O O . PHE A 1 112 ? -2.605 12.814 1.830 1.00 89.62 112 PHE A O 1
ATOM 889 N N . THR A 1 113 ? -2.726 15.051 1.711 1.00 89.19 113 THR A N 1
ATOM 890 C CA . THR A 1 113 ? -2.807 15.260 3.153 1.00 89.19 113 THR A CA 1
ATOM 891 C C . THR A 1 113 ? -4.129 15.895 3.543 1.00 89.19 113 THR A C 1
ATOM 893 O O . THR A 1 113 ? -4.753 16.617 2.761 1.00 89.19 113 THR A O 1
ATOM 896 N N . ASN A 1 114 ? -4.555 15.636 4.778 1.00 86.81 114 ASN A N 1
ATOM 897 C CA . ASN A 1 114 ? -5.742 16.218 5.394 1.00 86.81 114 ASN A CA 1
ATOM 898 C C . ASN A 1 114 ? -7.038 15.987 4.588 1.00 86.81 114 ASN A C 1
ATOM 900 O O . ASN A 1 114 ? -7.958 16.818 4.594 1.00 86.81 114 ASN A O 1
ATOM 904 N N . ILE A 1 115 ? -7.131 14.846 3.901 1.00 86.94 115 ILE A N 1
ATOM 905 C CA . ILE A 1 115 ? -8.296 14.497 3.092 1.00 86.94 115 ILE A CA 1
ATOM 906 C C . ILE A 1 115 ? -9.469 14.224 4.038 1.00 86.94 115 ILE A C 1
ATOM 908 O O . ILE A 1 115 ? -9.365 13.336 4.884 1.00 86.94 115 ILE A O 1
ATOM 912 N N . PRO A 1 116 ? -10.571 14.994 3.969 1.00 84.44 116 PRO A N 1
ATOM 913 C CA . PRO A 1 116 ? -11.733 14.746 4.807 1.00 84.44 116 PRO A CA 1
ATOM 914 C C . PRO A 1 116 ? -12.375 13.420 4.424 1.00 84.44 116 PRO A C 1
ATOM 916 O O . PRO A 1 116 ? -12.687 13.181 3.257 1.00 84.44 116 PRO A O 1
ATOM 919 N N . VAL A 1 117 ? -12.620 12.590 5.430 1.00 81.56 117 VAL A N 1
ATOM 920 C CA . VAL A 1 117 ? -13.288 11.309 5.267 1.00 81.56 117 VAL A CA 1
ATOM 921 C C . VAL A 1 117 ? -14.514 11.304 6.169 1.00 81.56 117 VAL A C 1
ATOM 923 O O . VAL A 1 117 ? -14.418 11.564 7.365 1.00 81.56 117 VAL A O 1
ATOM 926 N N . LEU A 1 118 ? -15.687 11.075 5.583 1.00 74.06 118 LEU A N 1
ATOM 927 C CA . LEU A 1 118 ? -16.962 11.092 6.294 1.00 74.06 118 LEU A CA 1
ATOM 928 C C . LEU A 1 118 ? -17.562 9.690 6.234 1.00 74.06 118 LEU A C 1
ATOM 930 O O . LEU A 1 118 ? -17.890 9.211 5.143 1.00 74.06 118 LEU A O 1
ATOM 934 N N . SER A 1 119 ? -17.738 9.044 7.387 1.00 69.12 119 SER A N 1
ATOM 935 C CA . SER A 1 119 ? -18.560 7.839 7.449 1.00 69.12 119 SER A CA 1
ATOM 936 C C . SER A 1 119 ? -20.012 8.266 7.221 1.00 69.12 119 SER A C 1
ATOM 938 O O . SER A 1 119 ? -20.556 9.132 7.911 1.00 69.12 119 SER A O 1
ATOM 940 N N . LYS A 1 120 ? -20.651 7.740 6.169 1.00 59.34 120 LYS A N 1
ATOM 941 C CA . LYS A 1 120 ? -22.062 8.042 5.892 1.00 59.34 120 LYS A CA 1
ATOM 942 C C . LYS A 1 120 ? -22.938 7.332 6.921 1.00 59.34 120 LYS A C 1
ATOM 944 O O . LYS A 1 120 ? -23.467 6.260 6.657 1.00 59.34 120 LYS A O 1
ATOM 949 N N . SER A 1 121 ? -23.152 7.978 8.058 1.00 46.25 121 SER A N 1
ATOM 950 C CA . SER A 1 121 ? -24.152 7.579 9.046 1.00 46.25 121 SER A CA 1
ATOM 951 C C . SER A 1 121 ? -25.345 8.530 8.975 1.00 46.25 121 SER A C 1
ATOM 953 O O . SER A 1 121 ? -25.387 9.525 9.689 1.00 46.25 121 SER A O 1
ATOM 955 N N . SER A 1 122 ? -26.293 8.251 8.071 1.00 42.22 122 SER A N 1
ATOM 956 C CA . SER A 1 122 ? -27.748 8.445 8.256 1.00 42.22 122 SER A CA 1
ATOM 957 C C . SER A 1 122 ? -28.473 8.431 6.904 1.00 42.22 122 SER A C 1
ATOM 959 O O . SER A 1 122 ? -28.499 9.419 6.169 1.00 42.22 122 SER A O 1
ATOM 961 N N . ASN A 1 123 ? -29.160 7.323 6.623 1.00 39.94 123 ASN A N 1
ATOM 962 C CA . ASN A 1 123 ? -30.393 7.373 5.846 1.00 39.94 123 ASN A CA 1
ATOM 963 C C . ASN A 1 123 ? -31.392 8.255 6.615 1.00 39.94 123 ASN A C 1
ATOM 965 O O . ASN A 1 123 ? -32.069 7.772 7.520 1.00 39.94 123 ASN A O 1
ATOM 969 N N . ARG A 1 124 ? -31.517 9.544 6.275 1.00 38.59 124 ARG A N 1
ATOM 970 C CA . ARG A 1 124 ? -32.737 10.294 6.606 1.00 38.59 124 ARG A CA 1
ATOM 971 C C . ARG A 1 124 ? -33.756 10.057 5.504 1.00 38.59 124 ARG A C 1
ATOM 973 O O . ARG A 1 124 ? -33.912 10.883 4.608 1.00 38.59 124 ARG A O 1
ATOM 980 N N . SER A 1 125 ? -34.487 8.951 5.589 1.00 38.31 125 SER A N 1
ATOM 981 C CA . SER A 1 125 ? -35.788 8.866 4.933 1.00 38.31 125 SER A CA 1
ATOM 982 C C . SER A 1 125 ? -36.738 9.831 5.650 1.00 38.31 125 SER A C 1
ATOM 984 O O . SER A 1 125 ? -37.323 9.489 6.676 1.00 38.31 125 SER A O 1
ATOM 986 N N . HIS A 1 126 ? -36.900 11.050 5.134 1.00 37.88 126 HIS A N 1
ATOM 987 C CA . HIS A 1 126 ? -38.098 11.828 5.446 1.00 37.88 126 HIS A CA 1
ATOM 988 C C . HIS A 1 126 ? -39.232 11.242 4.609 1.00 37.88 126 HIS A C 1
ATOM 990 O O . HIS A 1 126 ? -39.463 11.657 3.475 1.00 37.88 126 HIS A O 1
ATOM 996 N N . GLY A 1 127 ? -39.913 10.236 5.158 1.00 37.69 127 GLY A N 1
ATOM 997 C CA . GLY A 1 127 ? -41.194 9.796 4.629 1.00 37.69 127 GLY A CA 1
ATOM 998 C C . GLY A 1 127 ? -42.192 10.942 4.754 1.00 37.69 127 GLY A C 1
ATOM 999 O O . GLY A 1 127 ? -42.759 11.156 5.822 1.00 37.69 127 GLY A O 1
ATOM 1000 N N . LYS A 1 128 ? -42.412 11.695 3.673 1.00 43.94 128 LYS A N 1
ATOM 1001 C CA . LYS A 1 128 ? -43.626 12.502 3.543 1.00 43.94 128 LYS A CA 1
ATOM 1002 C C . LYS A 1 128 ? -44.768 11.533 3.268 1.00 43.94 128 LYS A C 1
ATOM 1004 O O . LYS A 1 128 ? -44.977 11.105 2.139 1.00 43.94 128 LYS A O 1
ATOM 1009 N N . ARG A 1 129 ? -45.486 11.173 4.328 1.00 44.53 129 ARG A N 1
ATOM 1010 C CA . ARG A 1 129 ? -46.819 10.592 4.225 1.00 44.53 129 ARG A CA 1
ATOM 1011 C C . ARG A 1 129 ? -47.725 11.690 3.663 1.00 44.53 129 ARG A C 1
ATOM 1013 O O . ARG A 1 129 ? -48.027 12.650 4.367 1.00 44.53 129 ARG A O 1
ATOM 1020 N N . LEU A 1 130 ? -48.066 11.596 2.380 1.00 41.97 130 LEU A N 1
ATOM 1021 C CA . LEU A 1 130 ? -49.190 12.349 1.836 1.00 41.97 130 LEU A CA 1
ATOM 1022 C C . LEU A 1 130 ? 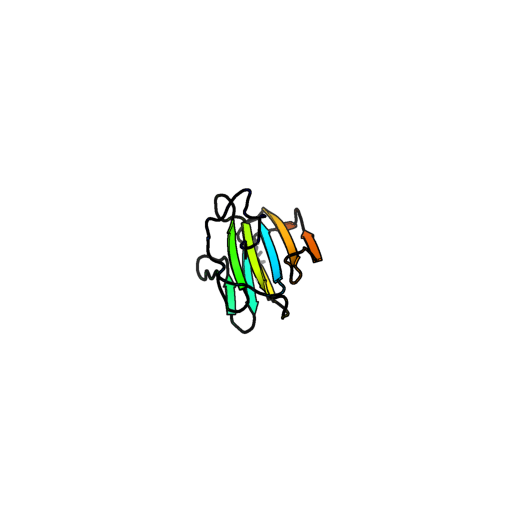-50.436 11.774 2.509 1.00 41.97 130 LEU A C 1
ATOM 1024 O O . LEU A 1 130 ? -50.659 10.565 2.480 1.00 41.97 130 LEU A O 1
ATOM 1028 N N . ALA A 1 131 ? -51.149 12.627 3.236 1.00 46.31 131 ALA A N 1
ATOM 1029 C CA . ALA A 1 131 ? -52.472 12.303 3.722 1.00 46.31 131 ALA A CA 1
ATOM 1030 C C . ALA A 1 131 ? -53.387 12.170 2.501 1.00 46.31 131 ALA A C 1
ATOM 1032 O O . ALA A 1 131 ? -53.408 13.061 1.652 1.00 46.31 131 ALA A O 1
ATOM 1033 N N . ASP A 1 132 ? -54.096 11.048 2.420 1.00 47.62 132 ASP A N 1
ATOM 1034 C CA . ASP A 1 132 ? -55.269 10.917 1.570 1.00 47.62 132 ASP A CA 1
ATOM 1035 C C . ASP A 1 132 ? -56.314 11.918 2.073 1.00 47.62 132 ASP A C 1
ATOM 1037 O O . ASP A 1 132 ? -56.890 11.728 3.146 1.00 47.62 132 ASP A O 1
ATOM 1041 N N . ASP A 1 133 ? -56.539 12.989 1.316 1.00 47.62 133 ASP A N 1
ATOM 1042 C CA . ASP A 1 133 ? -57.707 13.847 1.477 1.00 47.62 133 ASP A CA 1
ATOM 1043 C C . ASP A 1 133 ? -58.689 13.554 0.336 1.00 47.62 133 ASP A C 1
ATOM 1045 O O . ASP A 1 133 ? -58.504 14.010 -0.789 1.00 47.62 133 ASP A O 1
ATOM 1049 N N . LYS A 1 134 ? -59.702 12.762 0.718 1.00 44.94 134 LYS A N 1
ATOM 1050 C CA . LYS A 1 134 ? -61.092 12.647 0.233 1.00 44.94 134 LYS A CA 1
ATOM 1051 C C . LYS A 1 134 ? -61.394 12.488 -1.257 1.00 44.94 134 LYS A C 1
ATOM 1053 O O . LYS A 1 134 ? -61.245 13.455 -2.031 1.00 44.94 134 LYS A O 1
#